Protein AF-A0A6G0UA15-F1 (afdb_monomer_lite)

pLDDT: mean 88.53, std 6.06, range [47.66, 95.56]

Secondary structure (DSSP, 8-state):
-HHHHHHHHHHHHHHHHHHHHHTTPPPPPHHHHHHHHHHHHHHHHHHHHTT--S-----HHHHHHHHHH----HHHHHHHHHHHHHHHH-HHHHHHHHTS-HHHHHHHH--

Foldseek 3Di:
DVVVLVVLLVVQLVLQQLLCVLLVHDRDDPVVSVVVNVVQVVQQVVCVVVVVPDGGHDDPVVSVVCSVVVDSDPVVVVVVVVVVVVCVVPCVNVVVVVPDDPVVVCVVVVD

Sequence (111 aa):
MLASAVTCAVESVGNYGILAKISEEKPPPTSALNRAITIEGLGCFLAGAMGIGVGVTTYSENVAAVSVTRVASRFVMQVTGCIFICAGIFTKVAAILATIPDPIIGGVLGM

Structure (mmCIF, N/CA/C/O backbone):
data_AF-A0A6G0UA15-F1
#
_entry.id   AF-A0A6G0UA15-F1
#
loop_
_atom_site.group_PDB
_atom_site.id
_atom_site.type_symbol
_atom_site.label_atom_id
_atom_site.label_alt_id
_atom_site.label_comp_id
_atom_site.label_asym_id
_atom_site.label_entity_id
_atom_site.label_seq_id
_atom_site.pdbx_PDB_ins_code
_atom_site.Cartn_x
_atom_site.Cartn_y
_atom_site.Cartn_z
_atom_site.occupancy
_atom_site.B_iso_or_equiv
_atom_site.auth_seq_id
_atom_site.auth_comp_id
_atom_site.auth_asym_id
_atom_site.auth_atom_id
_atom_site.pdbx_PDB_model_num
ATOM 1 N N . MET A 1 1 ? 15.247 2.717 3.488 1.00 75.06 1 MET A N 1
ATOM 2 C CA . MET A 1 1 ? 14.112 1.770 3.565 1.00 75.06 1 MET A CA 1
ATOM 3 C C . MET A 1 1 ? 13.461 1.723 4.945 1.00 75.06 1 MET A C 1
ATOM 5 O O . MET A 1 1 ? 12.247 1.807 5.003 1.00 75.06 1 MET A O 1
ATOM 9 N N . LEU A 1 2 ? 14.205 1.641 6.060 1.00 81.62 2 LEU A N 1
ATOM 10 C CA . LEU A 1 2 ? 13.575 1.661 7.396 1.00 81.62 2 LEU A CA 1
ATOM 11 C C . LEU A 1 2 ? 12.881 2.995 7.712 1.00 81.62 2 LEU A C 1
ATOM 13 O O . LEU A 1 2 ? 11.731 2.992 8.131 1.00 81.62 2 LEU A O 1
ATOM 17 N N . ALA A 1 3 ? 13.539 4.128 7.442 1.00 85.19 3 ALA A N 1
ATOM 18 C CA . ALA A 1 3 ? 12.931 5.448 7.636 1.00 85.19 3 ALA A CA 1
ATOM 19 C C . ALA A 1 3 ? 11.642 5.618 6.810 1.00 85.19 3 ALA A C 1
ATOM 21 O O . ALA A 1 3 ? 10.616 5.998 7.358 1.00 85.19 3 ALA A O 1
ATOM 22 N N . SER A 1 4 ? 11.670 5.240 5.525 1.00 84.81 4 SER A N 1
ATOM 23 C CA . SER A 1 4 ? 10.486 5.286 4.659 1.00 84.81 4 SER A CA 1
ATOM 24 C C . SER A 1 4 ? 9.377 4.347 5.136 1.00 84.81 4 SER A C 1
ATOM 26 O O . SER A 1 4 ? 8.222 4.738 5.119 1.00 84.81 4 SER A O 1
ATOM 28 N N . ALA A 1 5 ? 9.705 3.145 5.623 1.00 85.88 5 ALA A N 1
ATOM 29 C CA . ALA A 1 5 ? 8.710 2.217 6.162 1.00 85.88 5 ALA A CA 1
ATOM 30 C C . ALA A 1 5 ? 7.999 2.779 7.403 1.00 85.88 5 ALA A C 1
ATOM 32 O O . ALA A 1 5 ? 6.788 2.625 7.539 1.00 85.88 5 ALA A O 1
ATOM 33 N N . VAL A 1 6 ? 8.730 3.468 8.286 1.00 88.81 6 VAL A N 1
ATOM 34 C CA . VAL A 1 6 ?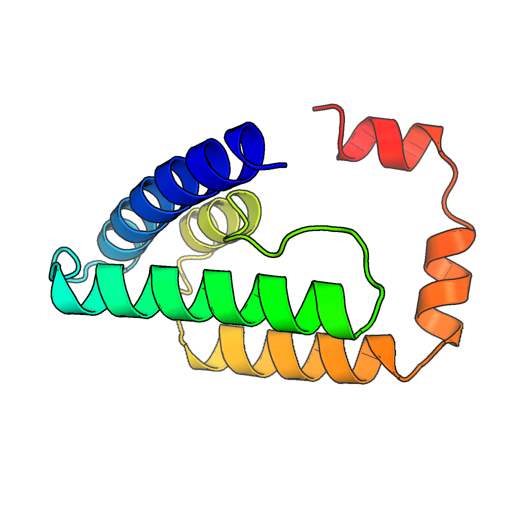 8.137 4.144 9.450 1.00 88.81 6 VAL A CA 1
ATOM 35 C C . VAL A 1 6 ? 7.231 5.291 9.003 1.00 88.81 6 VAL A C 1
ATOM 37 O O . VAL A 1 6 ? 6.113 5.400 9.498 1.00 88.81 6 VAL A O 1
ATOM 40 N N . THR A 1 7 ? 7.667 6.107 8.040 1.00 90.19 7 THR A N 1
ATOM 41 C CA . THR A 1 7 ? 6.836 7.181 7.479 1.00 90.19 7 THR A CA 1
ATOM 42 C C . THR A 1 7 ? 5.553 6.632 6.852 1.00 90.19 7 THR A C 1
ATOM 44 O O . THR A 1 7 ? 4.474 7.108 7.196 1.00 90.19 7 THR A O 1
ATOM 47 N N . CYS A 1 8 ? 5.641 5.583 6.028 1.00 89.12 8 CYS A N 1
ATOM 48 C CA . CYS A 1 8 ? 4.478 4.937 5.412 1.00 89.12 8 CYS A CA 1
ATOM 49 C C . CYS A 1 8 ? 3.526 4.329 6.450 1.00 89.12 8 CYS A C 1
ATOM 51 O O . CYS A 1 8 ? 2.311 4.413 6.292 1.00 89.12 8 CYS A O 1
ATOM 53 N N . ALA A 1 9 ? 4.051 3.745 7.532 1.00 90.12 9 ALA A N 1
ATOM 54 C CA . ALA A 1 9 ? 3.216 3.221 8.610 1.00 90.12 9 ALA A CA 1
ATOM 55 C C . ALA A 1 9 ? 2.436 4.345 9.311 1.00 90.12 9 ALA A C 1
ATOM 57 O O . ALA A 1 9 ? 1.242 4.201 9.567 1.00 90.12 9 ALA A O 1
ATOM 58 N N . VAL A 1 10 ? 3.088 5.480 9.590 1.00 91.38 10 VAL A N 1
ATOM 59 C CA . VAL A 1 10 ? 2.432 6.655 10.188 1.00 91.38 10 VAL A CA 1
ATOM 60 C C . VAL A 1 10 ? 1.374 7.237 9.245 1.00 91.38 10 VAL A C 1
ATOM 62 O O . VAL A 1 10 ? 0.260 7.521 9.686 1.00 91.38 10 VAL A O 1
ATOM 65 N N . GLU A 1 11 ? 1.689 7.363 7.955 1.00 92.19 11 GLU A N 1
ATOM 66 C CA . GLU A 1 11 ? 0.749 7.821 6.925 1.00 92.19 11 GLU A CA 1
ATOM 67 C C . GLU A 1 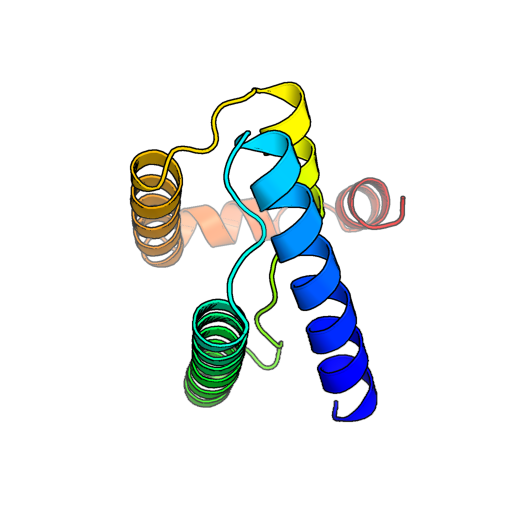11 ? -0.477 6.901 6.833 1.00 92.19 11 GLU A C 1
ATOM 69 O O . GLU A 1 11 ? -1.617 7.364 6.901 1.00 92.19 11 GLU A O 1
ATOM 74 N N . SER A 1 12 ? -0.256 5.587 6.785 1.00 91.94 12 SER A N 1
ATOM 75 C CA . SER A 1 12 ? -1.325 4.592 6.661 1.00 91.94 12 SER A CA 1
ATOM 76 C C . SER A 1 12 ? -2.253 4.589 7.875 1.00 91.94 12 SER A C 1
ATOM 78 O O . SER A 1 12 ? -3.473 4.545 7.715 1.00 91.94 12 SER A O 1
ATOM 80 N N . VAL A 1 13 ? -1.717 4.754 9.092 1.00 91.94 13 VAL A N 1
ATOM 81 C CA . VAL A 1 13 ? -2.541 4.942 10.301 1.00 91.94 13 VAL A CA 1
ATOM 82 C C . VAL A 1 13 ? -3.438 6.180 10.185 1.00 91.94 13 VAL A C 1
ATOM 84 O O . VAL A 1 13 ? -4.619 6.115 10.541 1.00 91.94 13 VAL A O 1
ATOM 87 N N . GLY A 1 14 ? -2.912 7.290 9.658 1.00 91.31 14 GLY A N 1
ATOM 88 C CA . GLY A 1 14 ? -3.699 8.493 9.375 1.00 91.31 14 GLY A CA 1
ATOM 89 C C . GLY A 1 14 ? -4.817 8.228 8.364 1.00 91.31 14 GLY A C 1
ATOM 90 O O . GLY A 1 14 ? -5.979 8.566 8.612 1.00 91.31 14 GLY A O 1
ATOM 91 N N . ASN A 1 15 ? -4.486 7.536 7.275 1.00 92.62 15 ASN A N 1
ATOM 92 C CA . ASN A 1 15 ? -5.414 7.170 6.208 1.00 92.62 15 ASN A CA 1
ATOM 93 C C . ASN A 1 15 ? -6.559 6.274 6.693 1.00 92.62 15 ASN A C 1
ATOM 95 O O . ASN A 1 15 ? -7.712 6.513 6.329 1.00 92.62 15 ASN A O 1
ATOM 99 N N . TYR A 1 16 ? -6.296 5.308 7.577 1.00 91.69 16 TYR A N 1
ATOM 100 C CA . TYR A 1 16 ? -7.348 4.481 8.182 1.00 91.69 16 TYR A CA 1
ATOM 101 C C . TYR A 1 16 ? -8.344 5.308 8.998 1.00 91.69 16 TYR A C 1
ATOM 103 O O . TYR A 1 16 ? -9.553 5.076 8.934 1.00 91.69 16 TYR A O 1
ATOM 111 N N . GLY A 1 17 ? -7.853 6.304 9.740 1.00 90.38 17 GLY A N 1
ATOM 112 C CA . GLY A 1 17 ? -8.703 7.222 10.494 1.00 90.38 17 GLY A CA 1
ATOM 113 C C . GLY A 1 17 ? -9.564 8.111 9.593 1.00 90.38 17 GLY A C 1
ATOM 114 O O . GLY A 1 17 ? -10.738 8.336 9.890 1.00 90.38 17 GLY A O 1
ATOM 115 N N . ILE A 1 18 ? -9.003 8.597 8.483 1.00 90.88 18 ILE A N 1
ATOM 116 C CA . ILE A 1 18 ? -9.728 9.406 7.494 1.00 90.88 18 ILE A CA 1
ATOM 117 C C . ILE A 1 18 ? -10.794 8.560 6.787 1.00 90.88 18 ILE A C 1
ATOM 119 O O . ILE A 1 18 ? -11.951 8.974 6.725 1.00 90.88 18 ILE A O 1
ATOM 123 N N . LEU A 1 19 ? -10.449 7.351 6.335 1.00 89.88 19 LEU A N 1
ATOM 124 C CA . LEU A 1 19 ? -11.393 6.425 5.704 1.00 89.88 19 LEU A CA 1
ATOM 125 C C . LEU A 1 19 ? -12.558 6.061 6.626 1.00 89.88 19 LEU A C 1
ATOM 127 O O . LEU A 1 19 ? -13.700 6.059 6.170 1.00 89.88 19 LEU A O 1
ATOM 131 N N . ALA A 1 20 ? -12.306 5.800 7.911 1.00 90.44 20 ALA A N 1
ATOM 132 C CA . ALA A 1 20 ? -13.371 5.508 8.872 1.00 90.44 20 ALA A CA 1
ATOM 133 C C . ALA A 1 20 ? -14.353 6.683 9.009 1.00 90.44 20 ALA A C 1
ATOM 135 O O . ALA A 1 20 ? -15.563 6.478 8.981 1.00 90.44 20 ALA A O 1
ATOM 136 N N . LYS A 1 21 ? -13.838 7.921 9.057 1.00 89.94 21 LYS A N 1
ATOM 137 C CA . LYS A 1 21 ? -14.667 9.136 9.090 1.00 89.94 21 LYS A CA 1
ATOM 138 C C . LYS A 1 21 ? -15.476 9.329 7.808 1.00 89.94 21 LYS A C 1
ATOM 140 O O . LYS A 1 21 ? -16.652 9.661 7.885 1.00 89.94 21 LYS A O 1
ATOM 145 N N . ILE A 1 22 ? -14.859 9.132 6.640 1.00 90.06 22 ILE A N 1
ATOM 146 C CA . ILE A 1 22 ? -15.537 9.258 5.337 1.00 90.06 22 ILE A CA 1
ATOM 147 C C . ILE A 1 22 ? -16.636 8.204 5.186 1.00 90.06 22 ILE A C 1
ATOM 149 O O . ILE A 1 22 ? -17.675 8.489 4.598 1.00 90.06 22 ILE A O 1
ATOM 153 N N . SER A 1 23 ? -16.401 7.007 5.722 1.00 87.31 23 SER A N 1
ATOM 154 C CA . SER A 1 23 ? -17.338 5.882 5.673 1.00 87.31 23 SER A CA 1
ATOM 155 C C . SER A 1 23 ? -18.452 5.973 6.719 1.00 87.31 23 SER A C 1
ATOM 157 O O . SER A 1 23 ? -19.250 5.048 6.806 1.00 87.31 23 SER A O 1
ATOM 159 N N . GLU A 1 24 ? -18.487 7.043 7.526 1.00 87.12 24 GLU A N 1
ATOM 160 C CA . GLU A 1 24 ? -19.422 7.229 8.650 1.00 87.12 24 GLU A CA 1
ATOM 161 C C . GLU A 1 24 ? -19.405 6.069 9.663 1.00 87.12 24 GLU A C 1
ATOM 163 O O . GLU A 1 24 ? -20.376 5.805 10.372 1.00 87.12 24 GLU A O 1
ATOM 168 N N . GLU A 1 25 ? -18.264 5.386 9.762 1.00 85.25 25 GLU A N 1
ATOM 169 C CA . GLU A 1 25 ? -18.068 4.238 10.637 1.00 85.25 25 GLU A CA 1
ATOM 170 C C . GLU A 1 25 ? -17.358 4.629 11.933 1.00 85.25 25 GLU A C 1
ATOM 172 O O . GLU A 1 25 ? -16.711 5.676 12.057 1.00 85.25 25 GLU A O 1
ATOM 177 N N . LYS A 1 26 ? -17.466 3.754 12.937 1.00 85.31 26 LYS A N 1
ATOM 178 C CA . LYS A 1 26 ? -16.758 3.962 14.205 1.00 85.31 26 LYS A CA 1
ATOM 179 C C . LYS A 1 26 ? -15.242 4.014 13.968 1.00 85.31 26 LYS A C 1
ATOM 181 O O . LYS A 1 26 ? -14.733 3.290 13.108 1.00 85.31 26 LYS A O 1
ATOM 186 N N . PRO A 1 27 ? -14.496 4.804 14.766 1.00 83.25 27 PRO A N 1
ATOM 187 C CA . PRO A 1 27 ? -13.042 4.797 14.711 1.00 83.25 27 PRO A CA 1
ATOM 188 C C . PRO A 1 27 ? -12.498 3.364 14.810 1.00 83.25 27 PRO A C 1
ATOM 190 O O . PRO A 1 27 ? -12.977 2.591 15.650 1.00 83.25 27 PRO A O 1
ATOM 193 N N . PRO A 1 28 ? -11.521 2.990 13.968 1.00 84.19 28 PRO A N 1
ATOM 194 C CA . PRO A 1 28 ? -11.038 1.623 13.906 1.00 84.19 28 PRO A CA 1
ATOM 195 C C . PRO A 1 28 ? -10.417 1.237 15.257 1.00 84.19 28 PRO A C 1
ATOM 197 O O . PRO A 1 28 ? -9.584 1.982 15.783 1.00 84.19 28 PRO A O 1
ATOM 200 N N . PRO A 1 29 ? -10.794 0.086 15.846 1.00 89.00 29 PRO A N 1
ATOM 201 C CA . PRO A 1 29 ? -10.176 -0.373 17.080 1.00 89.00 29 PRO A CA 1
ATOM 202 C C . PRO A 1 29 ? -8.690 -0.670 16.845 1.00 89.00 29 PRO A C 1
ATOM 204 O O . PRO A 1 29 ? -8.276 -1.039 15.744 1.00 89.00 29 PRO A O 1
ATOM 207 N N . THR A 1 30 ? -7.880 -0.588 17.899 1.00 88.00 30 THR A N 1
ATOM 208 C CA . THR A 1 30 ? -6.431 -0.861 17.835 1.00 88.00 30 THR A CA 1
ATOM 209 C C . THR A 1 30 ? -6.110 -2.253 17.284 1.00 88.00 30 THR A C 1
ATOM 211 O O . THR A 1 30 ? -5.114 -2.433 16.588 1.00 88.00 30 THR A O 1
ATOM 214 N N . SER A 1 31 ? -6.987 -3.235 17.509 1.00 88.88 31 SER A N 1
ATOM 215 C CA . SER A 1 31 ? -6.868 -4.576 16.927 1.00 88.88 31 SER A CA 1
ATOM 216 C C . SER A 1 31 ? -7.022 -4.591 15.401 1.00 88.88 31 SER A C 1
ATOM 218 O O . SER A 1 31 ? -6.351 -5.378 14.735 1.00 88.88 31 SER A O 1
ATOM 220 N N . ALA A 1 32 ? -7.867 -3.725 14.833 1.00 88.12 32 ALA A N 1
ATOM 221 C CA . ALA A 1 32 ? -8.024 -3.582 13.388 1.00 88.12 32 ALA A CA 1
ATOM 222 C C . ALA A 1 32 ? -6.828 -2.848 12.769 1.00 88.12 32 ALA A C 1
ATOM 224 O O . ALA A 1 32 ? -6.331 -3.287 11.736 1.00 88.12 32 ALA A O 1
ATOM 225 N N . LEU A 1 33 ? -6.313 -1.807 13.436 1.00 90.12 33 LEU A N 1
ATOM 226 C CA . LEU A 1 33 ? -5.105 -1.093 13.003 1.00 90.12 33 LEU A CA 1
ATOM 227 C C . LEU A 1 33 ? -3.877 -2.015 12.982 1.00 90.12 33 LEU A C 1
ATOM 229 O O . LEU A 1 33 ? -3.174 -2.074 11.978 1.00 90.12 33 LEU A O 1
ATOM 233 N N . ASN A 1 34 ? -3.666 -2.809 14.038 1.00 91.94 34 ASN A N 1
ATOM 234 C CA . ASN A 1 34 ? -2.566 -3.777 14.078 1.00 91.94 34 ASN A CA 1
ATOM 235 C C . ASN A 1 34 ? -2.676 -4.817 12.957 1.00 91.94 34 ASN A C 1
ATOM 237 O O . ASN A 1 34 ? -1.672 -5.165 12.337 1.00 91.94 34 ASN A O 1
ATOM 241 N N . ARG A 1 35 ? -3.891 -5.301 12.667 1.00 92.25 35 ARG A N 1
ATOM 242 C CA . ARG A 1 35 ? -4.128 -6.218 11.543 1.00 92.25 35 ARG A CA 1
ATOM 243 C C . ARG A 1 35 ? -3.825 -5.551 10.204 1.00 92.25 35 ARG A C 1
ATOM 245 O O . ARG A 1 35 ? -3.155 -6.169 9.388 1.00 92.25 35 ARG A O 1
ATOM 252 N N . ALA A 1 36 ? -4.268 -4.312 9.996 1.00 91.00 36 ALA A N 1
ATOM 253 C CA . ALA A 1 36 ? -4.035 -3.578 8.755 1.00 91.00 36 ALA A CA 1
ATOM 254 C C . ALA A 1 36 ? -2.533 -3.383 8.485 1.00 91.00 36 ALA A C 1
ATOM 256 O O . ALA A 1 36 ? -2.041 -3.807 7.443 1.00 91.00 36 ALA A O 1
ATOM 257 N N . ILE A 1 37 ? -1.785 -2.895 9.481 1.00 92.06 37 ILE A N 1
ATOM 258 C CA . ILE A 1 37 ? -0.328 -2.715 9.386 1.00 92.06 37 ILE A CA 1
ATOM 259 C C . ILE A 1 37 ? 0.400 -4.048 9.169 1.00 92.06 37 ILE A C 1
ATOM 261 O O . ILE A 1 37 ? 1.358 -4.122 8.402 1.00 92.06 37 ILE A O 1
ATOM 265 N N . THR A 1 38 ? -0.065 -5.131 9.800 1.00 92.44 38 THR A N 1
ATOM 266 C CA . THR A 1 38 ? 0.520 -6.466 9.585 1.00 92.44 38 THR A CA 1
ATOM 267 C C . THR A 1 38 ? 0.318 -6.939 8.144 1.00 92.44 38 THR A C 1
ATOM 269 O O . THR A 1 38 ? 1.231 -7.521 7.560 1.00 92.44 38 THR A O 1
ATOM 272 N N . ILE A 1 39 ? -0.851 -6.678 7.550 1.00 92.50 39 ILE A N 1
ATOM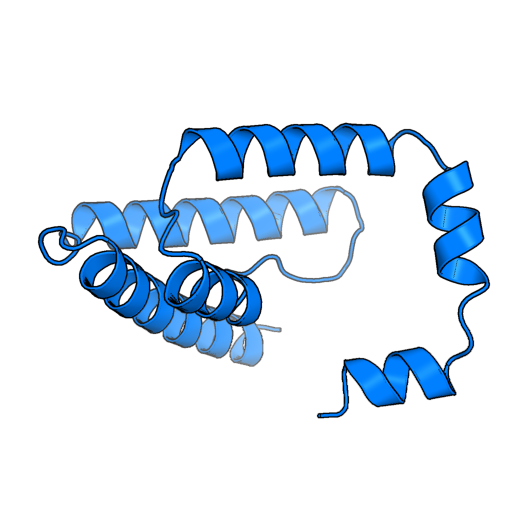 273 C CA . ILE A 1 39 ? -1.135 -7.030 6.153 1.00 92.50 39 ILE A CA 1
ATOM 274 C C . ILE A 1 39 ? -0.315 -6.170 5.183 1.00 92.50 39 ILE A C 1
ATOM 276 O O . ILE A 1 39 ? 0.213 -6.718 4.219 1.00 92.50 39 ILE A O 1
ATOM 280 N N . GLU A 1 40 ? -0.131 -4.873 5.444 1.00 91.88 40 GLU A N 1
ATOM 281 C CA . GLU A 1 40 ? 0.779 -4.030 4.649 1.00 91.88 40 GLU A CA 1
ATOM 282 C C . GLU A 1 40 ? 2.227 -4.525 4.719 1.00 91.88 40 GLU A C 1
ATOM 284 O O . GLU A 1 40 ? 2.897 -4.641 3.692 1.00 91.88 40 GLU A O 1
ATOM 289 N N . GLY A 1 41 ? 2.698 -4.893 5.914 1.00 90.75 41 GLY A N 1
ATOM 290 C CA . GLY A 1 41 ? 4.025 -5.477 6.107 1.00 90.75 41 GLY A CA 1
ATOM 291 C C . GLY A 1 41 ? 4.194 -6.806 5.367 1.00 90.75 41 GLY A C 1
ATOM 292 O O . GLY A 1 41 ? 5.216 -7.029 4.715 1.00 90.75 41 GLY A O 1
ATOM 293 N N . LEU A 1 42 ? 3.174 -7.669 5.398 1.00 92.56 42 LEU A N 1
ATOM 294 C CA . LEU A 1 42 ? 3.154 -8.909 4.621 1.00 92.56 42 LEU A CA 1
ATOM 295 C C . LEU A 1 42 ? 3.151 -8.625 3.111 1.00 92.56 42 LEU A C 1
ATOM 297 O O . LEU A 1 42 ? 3.856 -9.297 2.363 1.00 92.56 42 LEU A O 1
ATOM 301 N N . GLY A 1 43 ? 2.410 -7.609 2.667 1.00 90.94 43 GLY A N 1
ATOM 302 C CA . GLY A 1 43 ? 2.401 -7.142 1.282 1.00 90.94 43 GLY A CA 1
ATOM 303 C C . GLY A 1 43 ? 3.778 -6.661 0.826 1.00 90.94 43 GLY A C 1
ATOM 304 O O . GLY A 1 43 ? 4.253 -7.081 -0.225 1.00 90.94 43 GLY A O 1
ATOM 305 N N . CYS A 1 44 ? 4.466 -5.867 1.651 1.00 90.31 44 CYS A N 1
ATOM 306 C CA . CYS A 1 44 ? 5.854 -5.465 1.418 1.00 90.31 44 CYS A CA 1
ATOM 307 C C . CYS A 1 44 ? 6.797 -6.671 1.320 1.00 90.31 44 CYS A C 1
ATOM 309 O O . CYS A 1 44 ? 7.652 -6.715 0.437 1.00 90.31 44 CYS A O 1
ATOM 311 N N . PHE A 1 45 ? 6.643 -7.654 2.213 1.00 90.31 45 PHE A N 1
ATOM 312 C CA . PHE A 1 45 ? 7.454 -8.870 2.197 1.00 90.31 45 PHE A CA 1
ATOM 313 C C . PHE A 1 45 ? 7.248 -9.670 0.905 1.00 90.31 45 PHE A C 1
ATOM 315 O O . PHE A 1 45 ? 8.221 -10.064 0.266 1.00 90.31 45 PHE A O 1
ATOM 322 N N . LEU A 1 46 ? 5.994 -9.857 0.482 1.00 90.88 46 LEU A N 1
ATOM 323 C CA . LEU A 1 46 ? 5.661 -10.539 -0.769 1.00 90.88 46 LEU A CA 1
ATOM 324 C C . LEU A 1 46 ? 6.174 -9.768 -1.991 1.00 90.88 46 LEU A C 1
ATOM 326 O O . LEU A 1 46 ? 6.771 -10.372 -2.877 1.00 90.88 46 LEU A O 1
ATOM 330 N N . ALA A 1 47 ? 6.016 -8.443 -2.024 1.00 89.19 47 ALA A N 1
ATOM 331 C CA . ALA A 1 47 ? 6.541 -7.604 -3.100 1.00 89.19 47 ALA A CA 1
ATOM 332 C C . ALA A 1 47 ? 8.073 -7.698 -3.204 1.00 89.19 47 ALA A C 1
ATOM 334 O O . ALA A 1 47 ? 8.618 -7.824 -4.302 1.00 89.19 47 ALA A O 1
ATOM 335 N N . GLY A 1 48 ? 8.766 -7.712 -2.061 1.00 88.81 48 GLY A N 1
ATOM 336 C CA . GLY A 1 48 ? 10.206 -7.952 -1.992 1.00 88.81 48 GLY A CA 1
ATOM 337 C C . GLY A 1 48 ? 10.592 -9.344 -2.497 1.00 88.81 48 GLY A C 1
ATOM 338 O O . GLY A 1 48 ? 11.494 -9.462 -3.323 1.00 88.81 48 GLY A O 1
ATOM 339 N N . ALA A 1 49 ? 9.874 -10.386 -2.071 1.00 90.25 49 ALA A N 1
ATOM 340 C CA . ALA A 1 49 ? 10.102 -11.762 -2.515 1.00 90.25 49 ALA A CA 1
ATOM 341 C C . ALA A 1 49 ? 9.861 -11.953 -4.025 1.00 90.25 49 ALA A C 1
ATOM 343 O O . ALA A 1 49 ? 10.553 -12.740 -4.664 1.00 90.25 49 ALA A O 1
ATOM 344 N N . MET A 1 50 ? 8.915 -11.209 -4.605 1.00 87.88 50 MET A N 1
ATOM 345 C CA . MET A 1 50 ? 8.627 -11.196 -6.044 1.00 87.88 50 MET A CA 1
ATOM 346 C C . MET A 1 50 ? 9.578 -10.295 -6.856 1.00 87.88 50 MET A C 1
ATOM 348 O O . MET A 1 50 ? 9.444 -10.219 -8.074 1.00 87.88 50 MET A O 1
ATOM 352 N N . GLY A 1 51 ? 10.536 -9.616 -6.212 1.00 86.50 51 GLY A N 1
ATOM 353 C CA . GLY A 1 51 ? 11.552 -8.798 -6.883 1.00 86.50 51 GLY A CA 1
ATOM 354 C C . GLY A 1 51 ? 11.098 -7.391 -7.291 1.00 86.50 51 GLY A C 1
ATOM 355 O O . GLY A 1 51 ? 11.795 -6.736 -8.059 1.00 86.50 51 GLY A O 1
ATOM 356 N N . ILE A 1 52 ? 9.963 -6.902 -6.778 1.00 82.69 52 ILE A N 1
ATOM 357 C CA . ILE A 1 52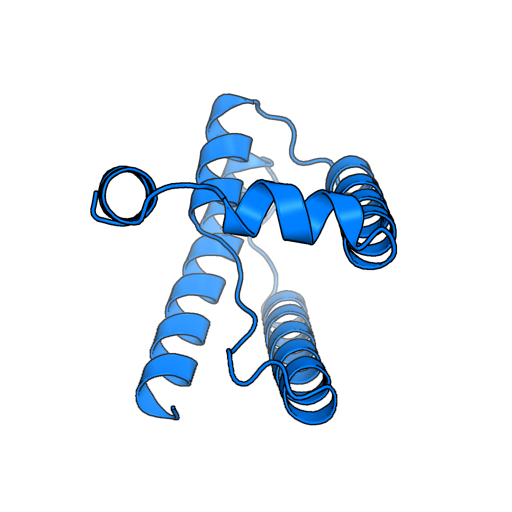 ? 9.383 -5.594 -7.145 1.00 82.69 52 ILE A CA 1
ATOM 358 C C . ILE A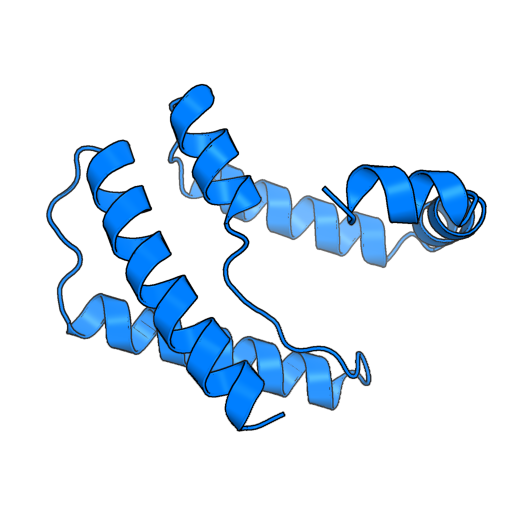 1 52 ? 10.224 -4.426 -6.595 1.00 82.69 52 ILE A C 1
ATOM 360 O O . ILE A 1 52 ? 10.164 -3.320 -7.119 1.00 82.69 52 ILE A O 1
ATOM 364 N N . GLY A 1 53 ? 11.042 -4.652 -5.559 1.00 74.12 53 GLY A N 1
ATOM 365 C CA . GLY A 1 53 ? 12.018 -3.676 -5.040 1.00 74.12 53 GLY A CA 1
ATOM 366 C C . GLY A 1 53 ? 11.425 -2.415 -4.390 1.00 74.12 53 GLY A C 1
ATOM 367 O O . GLY A 1 53 ? 12.168 -1.606 -3.837 1.00 74.12 53 GLY A O 1
ATOM 368 N N . VAL A 1 54 ? 10.099 -2.262 -4.414 1.00 82.00 54 VAL A N 1
ATOM 369 C CA . VAL A 1 54 ? 9.342 -1.123 -3.881 1.00 82.00 54 VAL A CA 1
ATOM 370 C C . VAL A 1 54 ? 8.373 -1.617 -2.802 1.00 82.00 54 VAL A C 1
ATOM 372 O O . VAL A 1 54 ? 7.846 -2.727 -2.886 1.00 82.00 54 VAL A O 1
ATOM 375 N N . GLY A 1 55 ? 8.175 -0.810 -1.756 1.00 81.69 55 GLY A N 1
ATOM 376 C CA . GLY A 1 55 ? 7.241 -1.114 -0.670 1.00 81.69 55 GLY A CA 1
ATOM 377 C C . GLY A 1 55 ? 5.780 -0.928 -1.083 1.00 81.69 55 GLY A C 1
ATOM 378 O O . GLY A 1 55 ? 5.471 -0.112 -1.947 1.00 81.69 55 GLY A O 1
ATOM 379 N N . VAL A 1 56 ? 4.882 -1.670 -0.438 1.00 86.62 56 VAL A N 1
ATOM 380 C CA . VAL A 1 56 ? 3.428 -1.553 -0.613 1.00 86.62 56 VAL A CA 1
ATOM 381 C C . VAL A 1 56 ? 2.861 -0.747 0.553 1.00 86.62 56 VAL A C 1
ATOM 383 O O . VAL A 1 56 ? 3.162 -1.046 1.706 1.00 86.62 56 VAL A O 1
ATOM 386 N N . THR A 1 57 ? 2.042 0.259 0.259 1.00 90.44 57 THR A N 1
ATOM 387 C CA . THR A 1 57 ? 1.429 1.136 1.265 1.00 90.44 57 THR A CA 1
ATOM 388 C C . THR A 1 57 ? 0.003 1.499 0.866 1.00 90.44 57 THR A C 1
ATOM 390 O O . THR A 1 57 ? -0.403 1.337 -0.289 1.00 90.44 57 THR A O 1
ATOM 393 N N . THR A 1 58 ? -0.760 2.017 1.820 1.00 90.50 58 THR A N 1
ATOM 394 C CA . THR A 1 58 ? -2.072 2.610 1.576 1.00 90.50 58 THR A CA 1
ATOM 395 C C . THR A 1 58 ? -1.930 3.915 0.788 1.00 90.50 58 THR A C 1
ATOM 397 O O . THR A 1 58 ? -1.360 4.878 1.289 1.00 90.50 58 THR A O 1
ATOM 400 N N . TYR A 1 59 ? -2.479 3.956 -0.429 1.00 89.31 59 TYR A N 1
ATOM 401 C CA . TYR A 1 59 ? -2.453 5.137 -1.300 1.00 89.31 59 TYR A CA 1
ATOM 402 C C . TYR A 1 59 ? -3.422 6.226 -0.823 1.00 89.31 59 TYR A C 1
ATOM 404 O O . TYR A 1 59 ? -4.645 6.042 -0.852 1.00 89.31 59 TYR A O 1
ATOM 412 N N . SER A 1 60 ? -2.870 7.372 -0.428 1.00 88.81 60 SER A N 1
ATOM 413 C CA . SER A 1 60 ? -3.612 8.559 0.013 1.00 88.81 60 SER A CA 1
ATOM 414 C C . SER A 1 60 ? -4.528 9.123 -1.086 1.00 88.81 60 SER A C 1
ATOM 416 O O . SER A 1 60 ? -5.622 9.613 -0.802 1.00 88.81 60 SER A O 1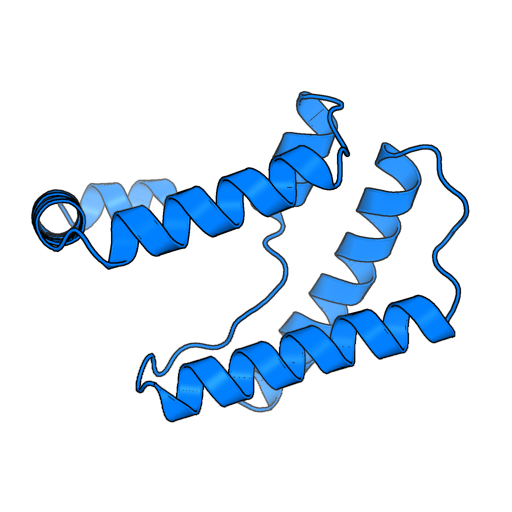
ATOM 418 N N . GLU A 1 61 ? -4.156 8.968 -2.356 1.00 90.25 61 GLU A N 1
ATOM 419 C CA . GLU A 1 61 ? -4.953 9.369 -3.519 1.00 90.25 61 GLU A CA 1
ATOM 420 C C . GLU A 1 61 ? -6.252 8.565 -3.615 1.00 90.25 61 GLU A C 1
ATOM 422 O O . GLU A 1 61 ? -7.315 9.114 -3.911 1.00 90.25 61 GLU A O 1
ATOM 427 N N . ASN A 1 62 ? -6.199 7.267 -3.301 1.00 90.00 62 ASN A N 1
ATOM 428 C CA . ASN A 1 62 ? -7.391 6.423 -3.280 1.00 90.00 62 ASN A CA 1
ATOM 429 C C . ASN A 1 62 ? -8.326 6.831 -2.136 1.00 90.00 62 ASN A C 1
ATOM 431 O O . ASN A 1 62 ? -9.542 6.868 -2.316 1.00 90.00 62 ASN A O 1
ATOM 435 N N . VAL A 1 63 ? -7.776 7.197 -0.974 1.00 91.44 63 VAL A N 1
ATOM 436 C CA . VAL A 1 63 ? -8.562 7.738 0.147 1.00 91.44 63 VAL A CA 1
ATOM 437 C C . VAL A 1 63 ? -9.243 9.049 -0.249 1.00 91.44 63 VAL A C 1
ATOM 439 O O . VAL A 1 63 ? -10.438 9.229 0.006 1.00 91.44 63 VAL A O 1
ATOM 442 N N . ALA A 1 64 ? -8.519 9.938 -0.932 1.00 90.12 64 ALA A N 1
ATOM 443 C CA . ALA A 1 64 ? -9.071 11.177 -1.465 1.00 90.12 64 ALA A CA 1
ATOM 444 C C . ALA A 1 64 ? -10.186 10.907 -2.490 1.00 90.12 64 ALA A C 1
ATOM 446 O O . ALA A 1 64 ? -11.260 11.504 -2.400 1.00 90.12 64 ALA A O 1
ATOM 447 N N . ALA A 1 65 ? -10.003 9.951 -3.402 1.00 91.50 65 ALA A N 1
ATOM 448 C CA . ALA A 1 65 ? -11.030 9.560 -4.365 1.00 91.50 65 ALA A CA 1
ATOM 449 C C . ALA A 1 65 ? -12.298 9.012 -3.684 1.00 91.50 65 ALA A C 1
ATOM 451 O O . ALA A 1 65 ? -13.414 9.354 -4.084 1.00 91.50 65 ALA A O 1
ATOM 452 N N . VAL A 1 66 ? -12.160 8.217 -2.616 1.00 92.94 66 VAL A N 1
ATOM 453 C CA . VAL A 1 66 ? -13.300 7.736 -1.813 1.00 92.94 66 VAL A CA 1
ATOM 454 C C . VAL A 1 66 ? -14.026 8.900 -1.131 1.00 92.94 66 VAL A C 1
ATOM 456 O O . VAL A 1 66 ? -15.255 8.898 -1.068 1.00 92.94 66 VAL A O 1
ATOM 459 N N . SER A 1 67 ? -13.303 9.934 -0.686 1.00 89.94 67 SER A N 1
ATOM 460 C CA . SER A 1 67 ? -13.914 11.134 -0.092 1.00 89.94 67 SER A CA 1
ATOM 461 C C . SER A 1 67 ? -14.820 11.899 -1.066 1.00 89.94 67 SER A C 1
ATOM 463 O O . SER A 1 67 ? -15.869 12.407 -0.662 1.00 89.94 67 SER A O 1
ATOM 465 N N . VAL A 1 68 ? -14.452 11.926 -2.352 1.00 93.62 68 VAL A N 1
ATOM 466 C CA . VAL A 1 68 ? -15.207 12.602 -3.417 1.00 93.62 68 VAL A CA 1
ATOM 467 C C . VAL A 1 68 ? -16.361 11.732 -3.908 1.00 93.62 68 VAL A C 1
ATOM 469 O O . VAL A 1 68 ? -17.490 12.201 -4.024 1.00 93.62 68 VAL A O 1
ATOM 472 N N . THR A 1 69 ? -16.092 10.456 -4.181 1.00 92.94 69 THR A N 1
ATOM 473 C CA . THR A 1 69 ? -17.082 9.521 -4.740 1.00 92.94 69 THR A CA 1
ATOM 474 C C . THR A 1 69 ? -18.100 9.038 -3.714 1.00 92.94 69 THR A C 1
ATOM 476 O O . THR A 1 69 ? -19.172 8.582 -4.102 1.00 92.94 69 THR A O 1
ATOM 479 N N . ARG A 1 70 ? -17.782 9.124 -2.414 1.00 88.94 70 ARG A N 1
ATOM 480 C CA . ARG A 1 70 ? -18.593 8.598 -1.302 1.00 88.94 70 ARG A CA 1
ATOM 481 C C . ARG A 1 70 ? -18.871 7.093 -1.398 1.00 88.94 70 ARG A C 1
ATOM 483 O O . ARG A 1 70 ? -19.806 6.592 -0.782 1.00 88.94 70 ARG A O 1
ATOM 490 N N . VAL A 1 71 ? -18.038 6.347 -2.129 1.00 90.31 71 VAL A N 1
ATOM 491 C CA . VAL A 1 71 ? -18.150 4.888 -2.261 1.00 90.31 71 VAL A CA 1
ATOM 492 C C . VAL A 1 71 ? -17.029 4.211 -1.476 1.00 90.31 71 VAL A C 1
ATOM 494 O O . VAL A 1 71 ? -15.952 3.952 -2.001 1.00 90.31 71 VAL A O 1
ATOM 497 N N . ALA A 1 72 ? -17.298 3.874 -0.213 1.00 87.94 72 ALA A N 1
ATOM 498 C CA . ALA A 1 72 ? -16.361 3.164 0.669 1.00 87.94 72 ALA A CA 1
ATOM 499 C C . ALA A 1 72 ? -16.611 1.639 0.727 1.00 87.94 72 ALA A C 1
ATOM 501 O O . ALA A 1 72 ? -16.437 0.986 1.755 1.00 87.94 72 ALA A O 1
ATOM 502 N N . SER A 1 73 ? -17.073 1.042 -0.376 1.00 90.75 73 SER A N 1
ATOM 503 C CA . SER A 1 73 ? -17.448 -0.376 -0.401 1.00 90.75 73 SER A CA 1
ATOM 504 C C . SER A 1 73 ? -16.234 -1.302 -0.520 1.00 90.75 73 SER A C 1
ATOM 506 O O . SER A 1 73 ? -15.459 -1.222 -1.474 1.00 90.75 73 SER A O 1
ATOM 508 N N . ARG A 1 74 ? -16.135 -2.285 0.388 1.00 89.69 74 ARG A N 1
ATOM 509 C CA . ARG A 1 74 ? -15.115 -3.352 0.332 1.00 89.69 74 ARG A CA 1
ATOM 510 C C . ARG A 1 74 ? -15.146 -4.156 -0.970 1.00 89.69 74 ARG A C 1
ATOM 512 O O . ARG A 1 74 ? -14.110 -4.642 -1.409 1.00 89.69 74 ARG A O 1
ATOM 519 N N . PHE A 1 75 ? -16.324 -4.293 -1.583 1.00 93.62 75 PHE A N 1
ATOM 520 C CA . PHE A 1 75 ? -16.487 -5.039 -2.830 1.00 93.62 75 PHE A CA 1
ATOM 521 C C . PHE A 1 75 ? -15.779 -4.334 -3.988 1.00 93.62 75 PHE A C 1
ATOM 523 O O . PHE A 1 75 ? -15.091 -4.980 -4.771 1.00 93.62 75 PHE A O 1
ATOM 530 N N . VAL A 1 76 ? -15.870 -3.001 -4.043 1.00 92.62 76 VAL A N 1
ATOM 531 C CA . VAL A 1 76 ? -15.182 -2.197 -5.062 1.00 92.62 76 VAL A CA 1
ATOM 532 C C . VAL A 1 76 ? -13.672 -2.388 -4.945 1.00 92.62 76 VAL A C 1
ATOM 534 O O . VAL A 1 76 ? -13.020 -2.678 -5.941 1.00 92.62 76 VAL A O 1
ATOM 537 N N . MET A 1 77 ? -13.129 -2.348 -3.725 1.00 91.44 77 MET A N 1
ATOM 538 C CA . MET A 1 77 ? -11.696 -2.565 -3.492 1.00 91.44 77 MET A CA 1
ATOM 539 C C . MET A 1 77 ? -11.228 -3.969 -3.905 1.00 91.44 77 MET A C 1
ATOM 541 O O . MET A 1 77 ? -10.157 -4.112 -4.493 1.00 91.44 77 MET A O 1
ATOM 545 N N . GLN A 1 78 ? -12.032 -5.006 -3.645 1.00 93.75 78 GLN A N 1
ATOM 546 C CA . GLN A 1 78 ? -11.725 -6.377 -4.068 1.00 93.75 78 GLN A CA 1
ATOM 547 C C . GLN A 1 78 ? -11.729 -6.521 -5.593 1.00 93.75 78 GLN A C 1
ATOM 549 O O . GLN A 1 78 ? -10.799 -7.097 -6.156 1.00 93.75 78 GLN A O 1
ATOM 554 N N . VAL A 1 79 ? -12.738 -5.958 -6.265 1.00 95.56 79 VAL A N 1
ATOM 555 C CA . VAL A 1 79 ? -12.833 -5.971 -7.730 1.00 95.56 79 VAL A CA 1
ATOM 556 C C . VAL A 1 79 ? -11.654 -5.225 -8.356 1.00 95.56 79 VAL A C 1
ATOM 558 O O . VAL A 1 79 ? -11.037 -5.753 -9.278 1.00 95.56 79 VAL A O 1
ATOM 561 N N . THR A 1 80 ? -11.276 -4.060 -7.823 1.00 92.69 80 THR A N 1
ATOM 562 C CA . THR A 1 80 ? -10.085 -3.318 -8.268 1.00 92.69 80 THR A CA 1
ATOM 563 C C . THR A 1 80 ? -8.816 -4.161 -8.145 1.00 92.69 80 THR A C 1
ATOM 565 O O . THR A 1 80 ? -8.029 -4.222 -9.088 1.00 92.69 80 THR A O 1
ATOM 568 N N . GLY A 1 81 ? -8.639 -4.879 -7.029 1.00 92.38 81 GLY A N 1
ATOM 569 C CA . GLY A 1 81 ? -7.515 -5.802 -6.851 1.00 92.38 81 GLY A CA 1
ATOM 570 C C . GLY A 1 81 ? -7.483 -6.907 -7.911 1.00 92.38 81 GLY A C 1
ATOM 571 O O . GLY A 1 81 ? -6.441 -7.152 -8.518 1.00 92.38 81 GLY A O 1
ATOM 572 N N . CYS A 1 82 ? -8.628 -7.530 -8.204 1.00 94.75 82 CYS A N 1
ATOM 573 C CA . CYS A 1 82 ? -8.731 -8.521 -9.277 1.00 94.75 82 CYS A CA 1
ATOM 574 C C . CYS A 1 82 ? -8.404 -7.926 -10.655 1.00 94.75 82 CYS A C 1
ATOM 576 O O . CYS A 1 82 ? -7.688 -8.553 -11.433 1.00 94.75 82 CYS A O 1
ATOM 578 N N . ILE A 1 83 ? -8.881 -6.712 -10.951 1.00 94.38 83 ILE A N 1
ATOM 579 C CA . ILE A 1 83 ? -8.577 -6.010 -12.205 1.00 94.38 83 ILE A CA 1
ATOM 580 C C . ILE A 1 83 ? -7.071 -5.767 -12.334 1.00 94.38 83 ILE A C 1
ATOM 582 O O . ILE A 1 83 ? -6.515 -6.036 -13.396 1.00 94.38 83 ILE A O 1
ATOM 586 N N . PHE A 1 84 ? -6.395 -5.320 -11.273 1.00 91.50 84 PHE A N 1
ATOM 587 C CA . PHE A 1 84 ? -4.946 -5.100 -11.298 1.00 91.50 84 PHE A CA 1
ATOM 588 C C . PHE A 1 84 ? -4.143 -6.390 -11.458 1.00 91.50 84 PHE A C 1
ATOM 590 O O . PHE A 1 84 ? -3.167 -6.395 -12.206 1.00 91.50 84 PHE A O 1
ATOM 597 N N . ILE A 1 85 ? -4.573 -7.496 -10.847 1.00 91.75 85 ILE A N 1
ATOM 598 C CA . ILE A 1 85 ? -3.951 -8.808 -11.077 1.00 91.75 85 ILE A CA 1
ATOM 599 C C . ILE A 1 85 ? -4.093 -9.207 -12.550 1.00 91.75 85 ILE A C 1
ATOM 601 O O . ILE A 1 85 ? -3.102 -9.548 -13.194 1.00 91.75 85 ILE A O 1
ATOM 605 N N . CYS A 1 86 ? -5.301 -9.110 -13.112 1.00 92.94 86 CYS A N 1
ATOM 606 C CA . CYS A 1 86 ? -5.536 -9.403 -14.525 1.00 92.94 86 CYS A CA 1
ATOM 607 C C . CYS A 1 86 ? -4.688 -8.503 -15.435 1.00 92.94 86 CYS A C 1
ATOM 609 O O . CYS A 1 86 ? -4.015 -8.998 -16.335 1.00 92.94 86 CYS A O 1
ATOM 611 N N . ALA A 1 87 ? -4.667 -7.194 -15.179 1.00 90.25 87 ALA A N 1
ATOM 612 C CA . ALA A 1 87 ? -3.879 -6.234 -15.945 1.00 90.25 87 ALA A CA 1
ATOM 613 C C . ALA A 1 87 ? -2.369 -6.523 -15.871 1.00 90.25 87 ALA A C 1
ATOM 615 O O . ALA A 1 87 ? -1.681 -6.392 -16.880 1.00 90.25 87 ALA A O 1
ATOM 616 N N . GLY A 1 88 ? -1.866 -6.970 -14.715 1.00 87.25 88 GLY A N 1
ATOM 617 C CA . GLY A 1 88 ? -0.471 -7.374 -14.536 1.00 87.25 88 GLY A CA 1
ATOM 618 C C . GLY A 1 88 ? -0.093 -8.642 -15.309 1.00 87.25 88 GLY A C 1
ATOM 619 O O . GLY A 1 88 ? 1.032 -8.750 -15.793 1.00 87.25 88 GLY A O 1
ATOM 620 N N . ILE A 1 89 ? -1.030 -9.580 -15.489 1.00 90.56 89 ILE A N 1
ATOM 621 C CA . ILE A 1 89 ? -0.823 -10.784 -16.313 1.00 90.56 89 ILE A CA 1
ATOM 622 C C . ILE A 1 89 ? -0.730 -10.412 -17.804 1.00 90.56 89 ILE A C 1
ATOM 624 O O . ILE A 1 89 ? 0.058 -10.995 -18.553 1.00 90.56 89 ILE A O 1
ATOM 628 N N . PHE A 1 90 ? -1.501 -9.417 -18.253 1.00 91.81 90 PHE A N 1
ATOM 629 C CA . PHE A 1 90 ? -1.480 -8.952 -19.640 1.00 91.81 90 PHE A CA 1
ATOM 630 C C . PHE A 1 90 ? -0.341 -7.954 -19.893 1.00 91.81 90 PHE A C 1
ATOM 632 O O . PHE A 1 90 ? -0.523 -6.738 -19.875 1.00 91.81 90 PHE A O 1
ATOM 639 N N . THR A 1 91 ? 0.832 -8.467 -20.264 1.00 87.38 91 THR A N 1
ATOM 640 C CA . THR A 1 91 ? 2.048 -7.669 -20.538 1.00 87.38 91 THR A CA 1
ATOM 641 C C . THR A 1 91 ? 1.891 -6.582 -21.609 1.00 87.38 91 THR A C 1
ATOM 643 O O . THR A 1 91 ? 2.666 -5.629 -21.639 1.00 87.38 91 THR A O 1
ATOM 646 N N . LYS A 1 92 ? 0.870 -6.662 -22.474 1.00 89.69 92 LYS A N 1
ATOM 647 C CA . LYS A 1 92 ? 0.526 -5.589 -23.424 1.00 89.69 92 LYS A CA 1
ATOM 648 C C . LYS A 1 92 ? 0.115 -4.295 -22.722 1.00 89.69 92 LYS A C 1
ATOM 650 O O . LYS A 1 92 ? 0.456 -3.223 -23.208 1.00 89.69 92 LYS A O 1
ATOM 655 N N . VAL A 1 93 ? -0.564 -4.395 -21.580 1.00 88.19 93 VAL A N 1
ATOM 656 C CA . VAL A 1 93 ? -0.921 -3.232 -20.759 1.00 88.19 93 VAL A CA 1
ATOM 657 C C . VAL A 1 93 ? 0.351 -2.575 -20.232 1.00 88.19 93 VAL A C 1
ATOM 659 O O . VAL A 1 93 ? 0.534 -1.375 -20.408 1.00 88.19 93 VAL A O 1
ATOM 662 N N . ALA A 1 94 ? 1.282 -3.369 -19.696 1.00 85.06 94 ALA A N 1
ATOM 663 C CA . ALA A 1 94 ? 2.580 -2.871 -19.244 1.00 85.06 94 ALA A CA 1
ATOM 664 C C . ALA A 1 94 ? 3.387 -2.216 -20.381 1.00 85.06 94 ALA A C 1
ATOM 666 O O . ALA A 1 94 ? 3.990 -1.166 -20.176 1.00 85.06 94 ALA A O 1
ATOM 667 N N . ALA A 1 95 ? 3.353 -2.784 -21.592 1.00 89.44 95 ALA A N 1
ATOM 668 C CA . ALA A 1 95 ? 4.028 -2.209 -22.753 1.00 89.44 95 ALA A CA 1
ATOM 669 C C . ALA A 1 95 ? 3.466 -0.831 -23.130 1.00 89.44 95 ALA A C 1
ATOM 671 O O . ALA A 1 95 ? 4.238 0.074 -23.420 1.00 89.44 95 ALA A O 1
ATOM 672 N N . ILE A 1 96 ? 2.142 -0.649 -23.087 1.00 90.56 96 ILE A N 1
ATOM 673 C CA . ILE A 1 96 ? 1.517 0.658 -23.336 1.00 90.56 96 ILE A CA 1
ATOM 674 C C . ILE A 1 96 ? 1.936 1.660 -22.256 1.00 90.56 96 ILE A C 1
ATOM 676 O O . ILE A 1 96 ? 2.341 2.773 -22.583 1.00 90.56 96 ILE A O 1
ATOM 680 N N . LEU A 1 97 ? 1.909 1.266 -20.982 1.00 87.00 97 LEU A N 1
ATOM 681 C CA . LEU A 1 97 ? 2.342 2.134 -19.882 1.00 87.00 97 LEU A CA 1
ATOM 682 C C . LEU A 1 97 ? 3.815 2.554 -20.018 1.00 87.00 97 LEU A C 1
ATOM 684 O O . LEU A 1 97 ? 4.144 3.703 -19.747 1.00 87.00 97 LEU A O 1
ATOM 688 N N . ALA A 1 98 ? 4.682 1.670 -20.517 1.00 87.69 98 ALA A N 1
ATOM 689 C CA . ALA A 1 98 ? 6.092 1.972 -20.765 1.00 87.69 98 ALA A CA 1
ATOM 690 C C . ALA A 1 98 ? 6.329 2.953 -21.931 1.00 87.69 98 ALA A C 1
ATOM 692 O O . ALA A 1 98 ? 7.424 3.493 -22.055 1.00 87.69 98 ALA A O 1
ATOM 693 N N . THR A 1 99 ? 5.332 3.192 -22.792 1.00 92.19 99 THR A N 1
ATOM 694 C CA . THR A 1 99 ? 5.432 4.207 -23.860 1.00 92.19 99 THR A CA 1
ATOM 695 C C . THR A 1 99 ? 5.098 5.621 -23.390 1.00 92.19 99 THR A C 1
ATOM 697 O O . THR A 1 99 ? 5.264 6.567 -24.160 1.00 92.19 99 THR A O 1
ATOM 700 N N . ILE A 1 100 ? 4.619 5.784 -22.150 1.00 91.44 100 ILE A N 1
ATOM 701 C CA . ILE A 1 100 ? 4.268 7.095 -21.602 1.00 91.44 100 ILE A CA 1
ATOM 702 C C . ILE A 1 100 ? 5.559 7.909 -21.392 1.00 91.44 100 ILE A C 1
ATOM 704 O O . ILE A 1 100 ? 6.457 7.443 -20.695 1.00 91.44 100 ILE A O 1
ATOM 708 N N . PRO A 1 101 ? 5.664 9.127 -21.956 1.00 91.88 101 PRO A N 1
ATOM 709 C CA . PRO A 1 101 ? 6.834 9.982 -21.784 1.00 91.88 101 PRO A CA 1
ATOM 710 C C . PRO A 1 101 ? 7.092 10.381 -20.325 1.00 91.88 101 PRO A C 1
ATOM 712 O O . PRO A 1 101 ? 6.166 10.782 -19.611 1.00 91.88 101 PRO A O 1
ATOM 715 N N . ASP A 1 102 ? 8.369 10.414 -19.935 1.00 87.00 102 ASP A N 1
ATOM 716 C CA . ASP A 1 102 ? 8.809 10.835 -18.597 1.00 87.00 102 ASP A CA 1
ATOM 717 C C . ASP A 1 102 ? 8.268 12.209 -18.157 1.00 87.00 102 ASP A C 1
ATOM 719 O O . ASP A 1 102 ? 7.870 12.332 -16.998 1.00 87.00 102 ASP A O 1
ATOM 723 N N . PRO A 1 103 ? 8.156 13.242 -19.027 1.00 88.69 103 PRO A N 1
ATOM 724 C CA . PRO A 1 103 ? 7.584 14.527 -18.621 1.00 88.69 103 PRO A CA 1
ATOM 725 C C . PRO A 1 103 ? 6.116 14.444 -18.185 1.00 88.69 103 PRO A C 1
ATOM 727 O O . PRO A 1 103 ? 5.683 15.233 -17.352 1.00 88.69 103 PRO A O 1
ATOM 730 N N . ILE A 1 104 ? 5.343 13.493 -18.724 1.00 88.88 104 ILE A N 1
ATOM 731 C CA . ILE A 1 104 ? 3.938 13.290 -18.338 1.00 88.88 104 ILE A CA 1
ATOM 732 C C . ILE A 1 104 ? 3.875 12.593 -16.981 1.00 88.88 104 ILE A C 1
ATOM 734 O O . ILE A 1 104 ? 3.107 13.003 -16.116 1.00 88.88 104 ILE A O 1
ATOM 738 N N . ILE A 1 105 ? 4.723 11.583 -16.775 1.00 86.62 105 ILE A N 1
ATOM 739 C CA . ILE A 1 105 ? 4.838 10.879 -15.493 1.00 86.62 105 ILE A CA 1
ATOM 740 C C . ILE A 1 105 ? 5.275 11.859 -14.399 1.00 86.62 105 ILE A C 1
ATOM 742 O O . ILE A 1 105 ? 4.637 11.931 -13.352 1.00 86.62 105 ILE A O 1
ATOM 746 N N . GLY A 1 106 ? 6.300 12.672 -14.666 1.00 84.94 106 GLY A N 1
ATOM 747 C CA . GLY A 1 106 ? 6.757 13.723 -13.758 1.00 84.94 106 GLY A CA 1
ATOM 748 C C . GLY A 1 106 ? 5.707 14.810 -13.524 1.00 84.94 106 GLY A C 1
ATOM 749 O O . GLY A 1 106 ? 5.610 15.326 -12.420 1.00 84.94 106 GLY A O 1
ATOM 750 N N . GLY A 1 107 ? 4.879 15.119 -14.524 1.00 86.19 107 GLY A N 1
ATOM 751 C CA . GLY A 1 107 ? 3.762 16.046 -14.375 1.00 86.19 107 GLY A CA 1
ATOM 752 C C . GLY A 1 107 ? 2.658 15.512 -13.465 1.00 86.19 107 GLY A C 1
ATOM 753 O O . GLY A 1 107 ? 2.128 16.276 -12.680 1.00 86.19 107 GLY A O 1
ATOM 754 N N . VAL A 1 108 ? 2.320 14.222 -13.540 1.00 82.12 108 VAL A N 1
ATOM 755 C CA . VAL A 1 108 ? 1.252 13.612 -12.722 1.00 82.12 108 VAL A CA 1
ATOM 756 C C . VAL A 1 108 ? 1.725 13.277 -11.305 1.00 82.12 108 VAL A C 1
ATOM 758 O O . VAL A 1 108 ? 0.951 13.417 -10.365 1.00 82.12 108 VAL A O 1
ATOM 761 N N . LEU A 1 109 ? 2.974 12.831 -11.149 1.00 75.44 109 LEU A N 1
ATOM 762 C CA . LEU A 1 109 ? 3.537 12.401 -9.862 1.00 75.44 109 LEU A CA 1
ATOM 763 C C . LEU A 1 109 ? 4.313 13.501 -9.124 1.00 75.44 109 LEU A C 1
ATOM 765 O O . LEU A 1 109 ? 4.606 13.346 -7.945 1.00 75.44 109 LEU A O 1
ATOM 769 N N . GLY A 1 110 ? 4.715 14.566 -9.821 1.00 60.25 110 GLY A N 1
ATOM 770 C CA . GLY A 1 110 ? 5.490 15.681 -9.267 1.00 60.25 110 GLY A CA 1
ATOM 771 C C . GLY A 1 110 ? 4.643 16.834 -8.728 1.00 60.25 110 GLY A C 1
ATOM 772 O O . GLY A 1 110 ? 5.205 17.896 -8.459 1.00 60.25 110 GLY A O 1
ATOM 773 N N . MET A 1 111 ? 3.322 16.644 -8.618 1.00 47.66 111 MET A N 1
ATOM 774 C CA . MET A 1 111 ? 2.397 17.567 -7.949 1.00 47.66 111 MET A CA 1
ATOM 775 C C . MET A 1 111 ? 2.232 17.198 -6.479 1.00 47.66 111 MET A C 1
ATOM 777 O O . MET A 1 111 ? 2.107 15.986 -6.200 1.00 47.66 111 MET A O 1
#

Radius of gyration: 15.87 Å; chains: 1; bounding box: 34×29×42 Å